Protein AF-A0A5C8F6H3-F1 (afdb_monomer_lite)

Foldseek 3Di:
DDDDDDDLVLADPQLNVLQVQLVCVVVVNDDDDNVVSLVSNLCRLVVCCVVVVDDPVVSQVSCVVRVVPPDVVNVVVVVPD

pLDDT: mean 86.12, std 18.31, range [40.12, 98.56]

Structure (mmCIF, N/CA/C/O backbone):
data_AF-A0A5C8F6H3-F1
#
_entry.id   AF-A0A5C8F6H3-F1
#
loop_
_atom_site.group_PDB
_atom_site.id
_atom_site.type_symbol
_atom_site.label_atom_id
_atom_site.label_alt_id
_atom_site.label_comp_id
_atom_site.label_asym_id
_atom_site.label_entity_id
_atom_site.label_seq_id
_atom_site.pdbx_PDB_ins_code
_atom_site.Cartn_x
_atom_site.Cartn_y
_atom_site.Cartn_z
_atom_site.occupancy
_atom_site.B_iso_or_equiv
_atom_site.auth_seq_id
_atom_site.auth_comp_id
_atom_site.auth_asym_id
_atom_site.auth_atom_id
_atom_site.pdbx_PDB_model_num
ATOM 1 N N . MET A 1 1 ? -20.336 -14.782 2.823 1.00 43.38 1 MET A N 1
ATOM 2 C CA . MET A 1 1 ? -19.053 -14.066 2.657 1.00 43.38 1 MET A CA 1
ATOM 3 C C . MET A 1 1 ? -19.340 -12.576 2.713 1.00 43.38 1 MET A C 1
ATOM 5 O O . MET A 1 1 ? -20.035 -12.080 1.835 1.00 43.38 1 MET A O 1
ATOM 9 N N . ASN A 1 2 ? -18.888 -11.884 3.760 1.00 48.59 2 ASN A N 1
ATOM 10 C CA . ASN A 1 2 ? -18.980 -10.425 3.815 1.00 48.59 2 ASN A CA 1
ATOM 11 C C . ASN A 1 2 ? -17.911 -9.853 2.884 1.00 48.59 2 ASN A C 1
ATOM 13 O O . ASN A 1 2 ? -16.728 -10.136 3.055 1.00 48.59 2 ASN A O 1
ATOM 17 N N . ARG A 1 3 ? -18.328 -9.093 1.870 1.00 59.28 3 ARG A N 1
ATOM 18 C CA . ARG A 1 3 ? -17.405 -8.403 0.968 1.00 59.28 3 ARG A CA 1
ATOM 19 C C . ARG A 1 3 ? -16.828 -7.212 1.724 1.00 59.28 3 ARG A C 1
ATOM 21 O O . ARG A 1 3 ? -17.536 -6.232 1.935 1.00 59.28 3 ARG A O 1
ATOM 28 N N . ILE A 1 4 ? -15.571 -7.308 2.151 1.00 68.62 4 ILE A N 1
ATOM 29 C CA . ILE A 1 4 ? -14.850 -6.140 2.658 1.00 68.62 4 ILE A CA 1
ATOM 30 C C . ILE A 1 4 ? -14.659 -5.191 1.473 1.00 68.62 4 ILE A C 1
ATOM 32 O O . ILE A 1 4 ? -14.124 -5.577 0.433 1.00 68.62 4 ILE A O 1
ATOM 36 N N . VAL A 1 5 ? -15.158 -3.967 1.617 1.00 68.94 5 VAL A N 1
ATOM 37 C CA . VAL A 1 5 ? -14.910 -2.870 0.683 1.00 68.94 5 VAL A CA 1
ATOM 38 C C . VAL A 1 5 ? -13.981 -1.909 1.407 1.00 68.94 5 VAL A C 1
ATOM 40 O O . VAL A 1 5 ? -14.403 -1.219 2.329 1.00 68.94 5 VAL A O 1
ATOM 43 N N . VAL A 1 6 ? -12.705 -1.924 1.029 1.00 77.69 6 VAL A N 1
ATOM 44 C CA . VAL A 1 6 ? -11.718 -0.952 1.506 1.00 77.69 6 VAL A CA 1
ATOM 45 C C . VAL A 1 6 ? -11.711 0.215 0.530 1.00 77.69 6 VAL A C 1
ATOM 47 O O . VAL A 1 6 ? -11.475 0.010 -0.662 1.00 77.69 6 VAL A O 1
ATOM 50 N N . ASP A 1 7 ? -11.961 1.420 1.035 1.00 85.50 7 ASP A N 1
ATOM 51 C CA . ASP A 1 7 ? -11.693 2.647 0.293 1.00 85.50 7 ASP A CA 1
ATOM 52 C C . ASP A 1 7 ? -10.227 3.041 0.506 1.00 85.50 7 ASP A C 1
ATOM 54 O O . ASP A 1 7 ? -9.799 3.305 1.632 1.00 85.50 7 ASP A O 1
ATOM 58 N N . GLU A 1 8 ? -9.442 3.051 -0.568 1.00 83.81 8 GLU A N 1
ATOM 59 C CA . GLU A 1 8 ? -7.996 3.279 -0.507 1.00 83.81 8 GLU A CA 1
ATOM 60 C C . GLU A 1 8 ? -7.649 4.655 0.068 1.00 83.81 8 GLU A C 1
ATOM 62 O O . GLU A 1 8 ? -6.638 4.776 0.754 1.00 83.81 8 GLU A O 1
ATOM 67 N N . ILE A 1 9 ? -8.517 5.662 -0.097 1.00 85.56 9 ILE A N 1
ATOM 68 C CA . ILE A 1 9 ? -8.280 7.011 0.448 1.00 85.56 9 ILE A CA 1
ATOM 69 C C . ILE A 1 9 ? -8.353 7.051 1.981 1.00 85.56 9 ILE A C 1
ATOM 71 O O . ILE A 1 9 ? -7.899 8.016 2.596 1.00 85.56 9 ILE A O 1
ATOM 75 N N . THR A 1 10 ? -8.944 6.023 2.598 1.00 90.56 10 THR A N 1
ATOM 76 C CA . THR A 1 10 ? -9.092 5.908 4.058 1.00 90.56 10 THR A CA 1
ATOM 77 C C . THR A 1 10 ? -7.956 5.129 4.715 1.00 90.56 10 THR A C 1
ATOM 79 O O . THR A 1 10 ? -7.888 5.070 5.941 1.00 90.56 10 THR A O 1
ATOM 82 N N . LEU A 1 11 ? -7.054 4.540 3.923 1.00 95.81 11 LEU A N 1
ATOM 83 C CA . LEU A 1 11 ? -5.901 3.810 4.441 1.00 95.81 11 LEU A CA 1
ATOM 84 C C . LEU A 1 11 ? -4.858 4.765 5.041 1.00 95.81 11 LEU A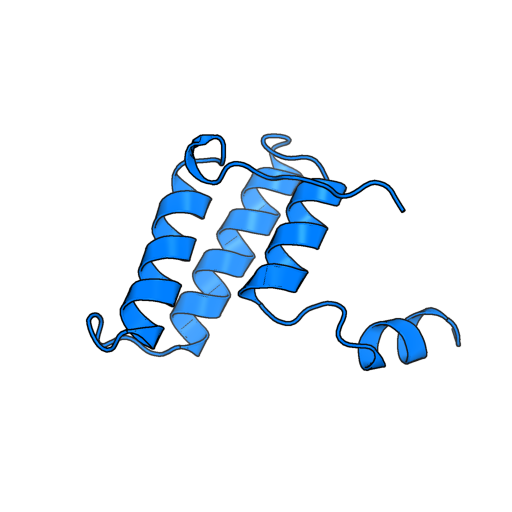 C 1
ATOM 86 O O . LEU A 1 11 ? -4.794 5.932 4.653 1.00 95.81 11 LEU A O 1
ATOM 90 N N . PRO A 1 12 ? -3.989 4.284 5.942 1.00 97.38 12 PRO A N 1
ATOM 91 C CA . PRO A 1 12 ? -2.797 5.014 6.352 1.00 97.38 12 PRO A CA 1
ATOM 92 C C . PRO A 1 12 ? -2.003 5.538 5.152 1.00 97.38 12 PRO A C 1
ATOM 94 O O . PRO A 1 12 ? -1.861 4.858 4.133 1.00 97.38 12 PRO A O 1
ATOM 97 N N . LEU A 1 13 ? -1.468 6.754 5.274 1.00 97.25 13 LEU A N 1
ATOM 98 C CA . LEU A 1 13 ? -0.790 7.438 4.169 1.00 97.25 13 LEU A CA 1
ATOM 99 C C . LEU A 1 13 ? 0.411 6.644 3.625 1.00 97.25 13 LEU A C 1
ATOM 101 O O . LEU A 1 13 ? 0.698 6.727 2.435 1.00 97.25 13 LEU A O 1
ATOM 105 N N . SER A 1 14 ? 1.105 5.888 4.480 1.00 97.44 14 SER A N 1
ATOM 106 C CA . SER A 1 14 ? 2.177 4.965 4.080 1.00 97.44 14 SER A CA 1
ATOM 107 C C . SER A 1 14 ? 1.667 3.915 3.092 1.00 97.44 14 SER A C 1
ATOM 109 O O . SER A 1 14 ? 2.184 3.805 1.988 1.00 97.44 14 SER A O 1
ATOM 111 N N . ILE A 1 15 ? 0.572 3.234 3.435 1.00 98.12 15 ILE A N 1
ATOM 112 C CA . ILE A 1 15 ? -0.053 2.227 2.573 1.00 98.12 15 ILE A CA 1
ATOM 113 C C . ILE A 1 15 ? -0.523 2.848 1.253 1.00 98.12 15 ILE A C 1
ATOM 115 O O . ILE A 1 15 ? -0.319 2.255 0.199 1.00 98.12 15 ILE A O 1
ATOM 119 N N . GLN A 1 16 ? -1.127 4.041 1.284 1.00 98.06 16 GLN A N 1
ATOM 120 C CA . GLN A 1 16 ? -1.561 4.720 0.055 1.00 98.06 16 GLN A CA 1
ATOM 121 C C . GLN A 1 16 ? -0.392 4.980 -0.903 1.00 98.06 16 GLN A C 1
ATOM 123 O O . GLN A 1 16 ? -0.505 4.717 -2.101 1.00 98.06 16 GLN A O 1
ATOM 128 N N . LYS A 1 17 ? 0.730 5.483 -0.372 1.00 97.81 17 LYS A N 1
ATOM 129 C CA . LYS A 1 17 ? 1.936 5.773 -1.156 1.00 97.81 17 LYS A CA 1
ATOM 130 C C . LYS A 1 17 ? 2.512 4.512 -1.785 1.00 97.81 17 LYS A C 1
ATOM 132 O O . LYS A 1 17 ? 2.776 4.517 -2.983 1.00 97.81 17 LYS A O 1
ATOM 137 N N . ASP A 1 18 ? 2.634 3.442 -1.011 1.00 98.44 18 ASP A N 1
ATOM 138 C CA . ASP A 1 18 ? 3.273 2.213 -1.484 1.00 98.44 18 ASP A CA 1
ATOM 139 C C . ASP A 1 18 ? 2.375 1.451 -2.473 1.00 98.44 18 ASP A C 1
ATOM 141 O O . ASP A 1 18 ? 2.867 0.889 -3.452 1.00 98.44 18 ASP A O 1
ATOM 145 N N . ILE A 1 19 ? 1.043 1.502 -2.297 1.00 97.69 19 ILE A N 1
ATOM 146 C CA . ILE A 1 19 ? 0.087 1.004 -3.302 1.00 97.69 19 ILE A CA 1
ATOM 147 C C . ILE A 1 19 ? 0.279 1.741 -4.627 1.00 97.69 19 ILE A C 1
ATOM 149 O O . ILE A 1 19 ? 0.302 1.104 -5.681 1.00 97.69 19 ILE A O 1
ATOM 153 N N . GLU A 1 20 ? 0.383 3.072 -4.604 1.00 97.62 20 GLU A N 1
ATOM 154 C CA . GLU A 1 20 ? 0.540 3.826 -5.845 1.00 97.62 20 GLU A CA 1
ATOM 155 C C . GLU A 1 20 ? 1.935 3.653 -6.460 1.00 97.62 20 GLU A C 1
ATOM 157 O O . GLU A 1 20 ? 2.056 3.606 -7.680 1.00 97.62 20 GLU A O 1
ATOM 162 N N . ALA A 1 21 ? 2.986 3.463 -5.660 1.00 98.19 21 ALA A N 1
ATOM 163 C CA . ALA A 1 21 ? 4.308 3.118 -6.182 1.00 98.19 21 ALA A CA 1
ATOM 164 C C . ALA A 1 21 ? 4.277 1.779 -6.943 1.00 98.19 21 ALA A C 1
ATOM 166 O O . ALA A 1 21 ? 4.698 1.718 -8.101 1.00 98.19 21 ALA A O 1
ATOM 167 N N . LEU A 1 22 ? 3.683 0.738 -6.346 1.00 97.38 22 LEU A N 1
ATOM 168 C CA . LEU A 1 22 ? 3.538 -0.575 -6.982 1.00 97.38 22 LEU A CA 1
ATOM 169 C C . LEU A 1 22 ? 2.679 -0.508 -8.257 1.00 97.38 22 LEU A C 1
ATOM 171 O O . LEU A 1 22 ? 3.055 -1.048 -9.296 1.00 97.38 22 LEU A O 1
ATOM 175 N N . LYS A 1 23 ? 1.551 0.213 -8.222 1.00 96.50 23 LYS A N 1
ATOM 176 C CA . LYS A 1 23 ? 0.705 0.405 -9.410 1.00 96.50 23 LYS A CA 1
ATOM 177 C C . LYS A 1 23 ? 1.420 1.206 -10.503 1.00 96.50 23 LYS A C 1
ATOM 179 O O . LYS A 1 23 ? 1.280 0.868 -11.675 1.00 96.50 23 LYS A O 1
ATOM 184 N N . SER A 1 24 ? 2.177 2.245 -10.147 1.00 97.94 24 SER A N 1
ATOM 185 C CA . SER A 1 24 ? 2.961 3.046 -11.102 1.00 97.94 24 SER A CA 1
ATOM 186 C C . SER A 1 24 ? 4.028 2.197 -11.791 1.00 97.94 24 SER A C 1
ATOM 188 O O . SER A 1 24 ? 4.206 2.309 -13.003 1.00 97.94 24 SER A O 1
ATOM 190 N N . TYR A 1 25 ? 4.673 1.285 -11.057 1.00 97.19 25 TYR A N 1
ATOM 191 C CA . TYR A 1 25 ? 5.574 0.288 -11.637 1.00 97.19 25 TYR A CA 1
ATOM 192 C C . TYR A 1 25 ? 4.855 -0.611 -12.652 1.00 97.19 25 TYR A C 1
ATOM 194 O O . TYR A 1 25 ? 5.291 -0.710 -13.797 1.00 97.19 25 TYR A O 1
ATOM 202 N N . HIS A 1 26 ? 3.695 -1.182 -12.300 1.00 95.25 26 HIS A N 1
ATOM 203 C CA . HIS A 1 26 ? 2.913 -2.017 -13.230 1.00 95.25 26 HIS A CA 1
ATOM 204 C C . HIS A 1 26 ? 2.380 -1.255 -14.453 1.00 95.25 26 HIS A C 1
ATOM 206 O O . HIS A 1 26 ? 2.124 -1.869 -15.490 1.00 95.25 26 HIS A O 1
ATOM 212 N N . ARG A 1 27 ? 2.231 0.073 -14.366 1.00 98.00 27 ARG A N 1
ATOM 213 C CA . ARG A 1 27 ? 1.910 0.945 -15.511 1.00 98.00 27 ARG A CA 1
ATOM 214 C C . ARG A 1 27 ? 3.133 1.332 -16.354 1.00 98.00 27 ARG A C 1
ATOM 216 O O . ARG A 1 27 ? 2.957 1.902 -17.428 1.00 98.00 27 ARG A O 1
ATOM 223 N N . GLY A 1 28 ? 4.352 1.027 -15.906 1.00 97.06 28 GLY A N 1
ATOM 224 C CA . GLY A 1 28 ? 5.600 1.440 -16.559 1.00 97.06 28 GLY A CA 1
ATOM 225 C C . GLY A 1 28 ? 5.966 2.911 -16.330 1.00 97.06 28 GLY A C 1
ATOM 226 O O . GLY A 1 28 ? 6.739 3.481 -17.095 1.00 97.06 28 GLY A O 1
ATOM 227 N N . GLU A 1 29 ? 5.394 3.540 -15.302 1.00 98.06 29 GLU A N 1
ATOM 228 C CA . GLU A 1 29 ? 5.614 4.949 -14.941 1.00 98.06 29 GLU A CA 1
ATOM 229 C C . GLU A 1 29 ? 6.732 5.126 -13.902 1.00 98.06 29 GLU A C 1
ATOM 231 O O . GLU A 1 29 ? 7.216 6.240 -13.697 1.00 98.06 29 GLU A O 1
ATOM 236 N N . LEU A 1 30 ? 7.143 4.037 -13.247 1.00 96.19 30 LEU A N 1
ATOM 237 C CA . LEU A 1 30 ? 8.188 4.013 -12.229 1.00 96.19 30 LEU A CA 1
ATOM 238 C C . LEU A 1 30 ? 9.242 2.958 -12.579 1.00 96.19 30 LEU A C 1
ATOM 240 O O . LEU A 1 30 ? 8.907 1.795 -12.788 1.00 96.19 30 LEU A O 1
ATOM 244 N N . ASP A 1 31 ? 10.511 3.368 -12.596 1.00 96.50 31 ASP A N 1
ATOM 245 C CA . ASP A 1 31 ? 11.662 2.476 -12.759 1.00 96.50 31 ASP A CA 1
ATOM 246 C C . ASP A 1 31 ? 12.255 2.145 -11.381 1.00 96.50 31 ASP A C 1
ATOM 248 O O . ASP A 1 31 ? 13.068 2.892 -10.832 1.00 96.50 31 ASP A O 1
ATOM 252 N N . ALA A 1 32 ? 11.765 1.059 -10.784 1.00 94.56 32 ALA A N 1
ATOM 253 C CA . ALA A 1 32 ? 12.229 0.522 -9.511 1.00 94.56 32 ALA A CA 1
ATOM 254 C C . ALA A 1 32 ? 12.099 -1.014 -9.509 1.00 94.56 32 ALA A C 1
ATOM 256 O O . ALA A 1 32 ? 11.228 -1.546 -10.199 1.00 94.56 32 ALA A O 1
ATOM 257 N N . PRO A 1 33 ? 12.933 -1.749 -8.750 1.00 96.50 33 PRO A N 1
ATOM 258 C CA . PRO A 1 33 ? 12.781 -3.195 -8.607 1.00 96.50 33 PRO A CA 1
ATOM 259 C C . PRO A 1 33 ? 11.438 -3.564 -7.959 1.00 96.50 33 PRO A C 1
ATOM 261 O O . PRO A 1 33 ? 11.078 -3.023 -6.912 1.00 96.50 33 PRO A O 1
ATOM 264 N N . GLU A 1 34 ? 10.697 -4.493 -8.567 1.00 94.69 34 GLU A N 1
ATOM 265 C CA . GLU A 1 34 ? 9.377 -4.914 -8.071 1.00 94.69 34 GLU A CA 1
ATOM 266 C C . GLU A 1 34 ? 9.445 -5.520 -6.663 1.00 94.69 34 GLU A C 1
ATOM 268 O O . GLU A 1 34 ? 8.564 -5.279 -5.842 1.00 94.69 34 GLU A O 1
ATOM 273 N N . ASP A 1 35 ? 10.506 -6.270 -6.360 1.00 95.62 35 ASP A N 1
ATOM 274 C CA . ASP A 1 35 ? 10.735 -6.893 -5.055 1.00 95.62 35 ASP A CA 1
ATOM 275 C C . ASP A 1 35 ? 10.919 -5.857 -3.936 1.00 95.62 35 ASP A C 1
ATOM 277 O O . ASP A 1 35 ? 10.433 -6.061 -2.820 1.00 95.62 35 ASP A O 1
ATOM 281 N N . CYS A 1 36 ? 11.544 -4.714 -4.238 1.00 97.25 36 CYS A N 1
ATOM 282 C CA . CYS A 1 36 ? 11.612 -3.581 -3.319 1.00 97.25 36 CYS A CA 1
ATOM 283 C C . CYS A 1 36 ? 10.221 -2.997 -3.047 1.00 97.25 36 CYS A C 1
ATOM 285 O O . CYS A 1 36 ? 9.843 -2.860 -1.886 1.00 97.25 36 CYS A O 1
ATOM 287 N N . LEU A 1 37 ? 9.443 -2.710 -4.094 1.00 98.06 37 LEU A N 1
ATOM 288 C CA . LEU A 1 37 ? 8.102 -2.122 -3.958 1.00 98.06 37 LEU A CA 1
ATOM 289 C C . LEU A 1 37 ? 7.132 -3.062 -3.229 1.00 98.06 37 LEU A C 1
ATOM 291 O O . LEU A 1 37 ? 6.338 -2.633 -2.389 1.00 98.06 37 LEU A O 1
ATOM 295 N N . TRP A 1 38 ? 7.225 -4.363 -3.510 1.00 97.25 38 TRP A N 1
ATOM 296 C CA . TRP A 1 38 ? 6.496 -5.403 -2.790 1.00 97.25 38 TRP A CA 1
ATOM 297 C C . TRP A 1 38 ? 6.858 -5.391 -1.300 1.00 97.25 38 TRP A C 1
ATOM 299 O O . TRP A 1 38 ? 5.972 -5.432 -0.443 1.00 97.25 38 TRP A O 1
ATOM 309 N N . GLY A 1 39 ? 8.155 -5.293 -0.984 1.00 97.38 39 GLY A N 1
ATOM 310 C CA . GLY A 1 39 ? 8.665 -5.245 0.387 1.00 97.38 39 GLY A CA 1
ATOM 311 C C . GLY A 1 39 ? 8.227 -3.997 1.153 1.00 97.38 39 GLY A C 1
ATOM 312 O O . GLY A 1 39 ? 7.839 -4.109 2.318 1.00 97.38 39 GLY A O 1
ATOM 313 N N . GLU A 1 40 ? 8.236 -2.833 0.503 1.00 98.50 40 GLU A N 1
ATOM 314 C CA . GLU A 1 40 ? 7.741 -1.567 1.060 1.00 98.50 40 GLU A CA 1
ATOM 315 C C . GLU A 1 40 ? 6.256 -1.674 1.419 1.00 98.50 40 GLU A C 1
ATOM 317 O O . GLU A 1 40 ? 5.887 -1.494 2.583 1.00 98.50 40 GLU A O 1
ATOM 322 N N . LEU A 1 41 ? 5.416 -2.105 0.469 1.00 98.38 41 LEU A N 1
ATOM 323 C CA . LEU A 1 41 ? 3.984 -2.275 0.709 1.00 98.38 41 LEU A CA 1
ATOM 324 C C . LEU A 1 41 ? 3.700 -3.331 1.791 1.00 98.38 41 LEU A C 1
ATOM 326 O O . LEU A 1 41 ? 2.860 -3.109 2.669 1.00 98.38 41 LEU A O 1
ATOM 330 N N . TYR A 1 42 ? 4.416 -4.462 1.782 1.00 98.31 42 TYR A N 1
ATOM 331 C CA . TYR A 1 42 ? 4.319 -5.470 2.841 1.00 98.31 42 TYR A CA 1
ATOM 332 C C . TYR A 1 42 ? 4.675 -4.877 4.211 1.00 98.31 42 TYR A C 1
ATOM 334 O O . TYR A 1 42 ? 3.957 -5.094 5.192 1.00 98.31 42 TYR A O 1
ATOM 342 N N . GLY A 1 43 ? 5.760 -4.107 4.285 1.00 98.31 43 GLY A N 1
ATOM 343 C CA . GLY A 1 43 ? 6.200 -3.418 5.494 1.00 98.31 43 GLY A CA 1
ATOM 344 C C . GLY A 1 43 ? 5.150 -2.442 6.018 1.00 98.31 43 GLY A C 1
ATOM 345 O O . GLY A 1 43 ? 4.785 -2.523 7.191 1.00 98.31 43 GLY A O 1
ATOM 346 N N . SER A 1 44 ? 4.605 -1.584 5.155 1.00 98.56 44 SER A N 1
ATOM 347 C CA . SER A 1 44 ? 3.578 -0.603 5.526 1.00 98.56 44 SER A CA 1
ATOM 348 C C . SER A 1 44 ? 2.284 -1.250 6.009 1.00 98.56 44 SER A C 1
ATOM 350 O O . SER A 1 44 ? 1.751 -0.842 7.041 1.00 98.56 44 SER A O 1
ATOM 352 N N . ILE A 1 45 ? 1.803 -2.306 5.339 1.00 98.38 45 ILE A N 1
ATOM 353 C CA . ILE A 1 45 ? 0.607 -3.043 5.781 1.00 98.38 45 ILE A CA 1
ATOM 354 C C . ILE A 1 45 ? 0.822 -3.633 7.178 1.00 98.38 45 ILE A C 1
ATOM 356 O O . ILE A 1 45 ? -0.010 -3.450 8.069 1.00 98.38 45 ILE A O 1
ATOM 360 N N . ASN A 1 46 ? 1.938 -4.338 7.388 1.00 97.94 46 ASN A N 1
ATOM 361 C CA . ASN A 1 46 ? 2.203 -4.978 8.674 1.00 97.94 46 ASN A CA 1
ATOM 362 C C . ASN A 1 46 ? 2.486 -3.952 9.774 1.00 97.94 46 ASN A C 1
ATOM 364 O O . ASN A 1 46 ? 2.022 -4.142 10.896 1.00 97.94 46 ASN A O 1
ATOM 368 N N . GLY A 1 47 ? 3.197 -2.866 9.472 1.00 98.44 47 GLY A N 1
ATOM 369 C CA . GLY A 1 47 ? 3.456 -1.776 10.410 1.00 98.44 47 GLY A CA 1
ATOM 370 C C . GLY A 1 47 ? 2.160 -1.148 10.914 1.00 98.44 47 GLY A C 1
ATOM 371 O O . GLY A 1 47 ? 1.935 -1.094 12.122 1.00 98.44 47 GLY A O 1
ATOM 372 N N . SER A 1 48 ? 1.260 -0.782 10.000 1.00 98.19 48 SER A N 1
ATOM 373 C CA . SER A 1 48 ? -0.041 -0.210 10.357 1.00 98.19 48 SER A CA 1
ATOM 374 C C . SER A 1 48 ? -0.969 -1.202 11.062 1.00 98.19 48 SER A C 1
ATOM 376 O O . SER A 1 48 ? -1.738 -0.799 11.932 1.00 98.19 48 SER A O 1
ATOM 378 N N . GLN A 1 49 ? -0.881 -2.504 10.764 1.00 98.00 49 GLN A N 1
ATOM 379 C CA . GLN A 1 49 ? -1.597 -3.527 11.532 1.00 98.00 49 GLN A CA 1
ATOM 380 C C . GLN A 1 49 ? -1.074 -3.626 12.973 1.00 98.00 49 GLN A C 1
ATOM 382 O O . GLN A 1 49 ? -1.865 -3.606 13.914 1.00 98.00 49 GLN A O 1
ATOM 387 N N . HIS A 1 50 ? 0.246 -3.726 13.169 1.00 97.94 50 HIS A N 1
ATOM 388 C CA . HIS A 1 50 ? 0.843 -3.803 14.509 1.00 97.94 50 HIS A CA 1
ATOM 389 C C . HIS A 1 50 ? 0.620 -2.511 15.308 1.00 97.94 50 HIS A C 1
ATOM 391 O O . HIS A 1 50 ? 0.464 -2.565 16.526 1.00 97.94 50 HIS A O 1
ATOM 397 N N . GLY A 1 51 ? 0.566 -1.366 14.623 1.00 97.50 51 GLY A N 1
ATOM 398 C CA . GLY A 1 51 ? 0.222 -0.065 15.197 1.00 97.50 51 GLY A CA 1
ATOM 399 C C . GLY A 1 51 ? -1.272 0.138 15.475 1.00 97.50 51 GLY A C 1
ATOM 400 O O . GLY A 1 51 ? -1.634 1.129 16.103 1.00 97.50 51 GLY A O 1
ATOM 401 N N . GLY A 1 52 ? -2.142 -0.780 15.037 1.00 96.56 52 GLY A N 1
ATOM 402 C CA . GLY A 1 52 ? -3.592 -0.689 15.231 1.00 96.56 52 GLY A CA 1
ATOM 403 C C . GLY A 1 52 ? -4.301 0.339 14.341 1.00 96.56 52 GLY A C 1
ATOM 404 O O . GLY A 1 52 ? -5.454 0.671 14.605 1.00 96.56 52 GLY A O 1
ATOM 405 N N . GLU A 1 53 ? -3.646 0.842 13.291 1.00 97.19 53 GLU A N 1
ATOM 406 C CA . GLU A 1 53 ? -4.235 1.788 12.332 1.00 97.19 53 GLU A CA 1
ATOM 407 C C . GLU A 1 53 ? -5.214 1.103 11.367 1.00 97.19 53 GLU A C 1
ATOM 409 O O . GLU A 1 53 ? -6.141 1.732 10.858 1.00 97.19 53 GLU A O 1
ATOM 414 N N . ILE A 1 54 ? -5.021 -0.197 11.122 1.00 95.75 54 ILE A N 1
ATOM 415 C CA . ILE A 1 54 ? -5.932 -1.046 10.350 1.00 95.75 54 ILE A CA 1
ATOM 416 C C . ILE A 1 54 ? -6.167 -2.373 11.074 1.00 95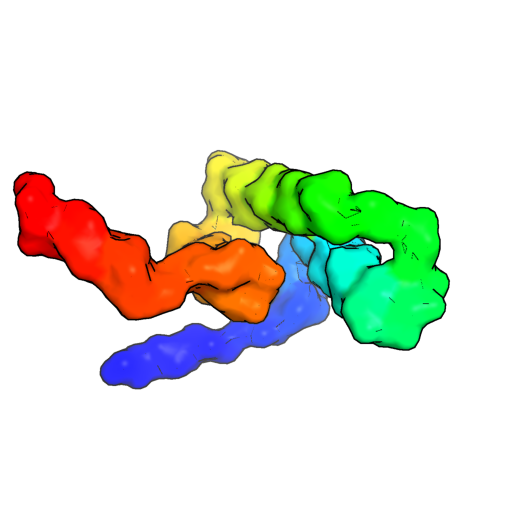.75 54 ILE A C 1
ATOM 418 O O . ILE A 1 54 ? -5.309 -2.860 11.811 1.00 95.75 54 ILE A O 1
ATOM 422 N N . SER A 1 55 ? -7.333 -2.983 10.850 1.00 94.75 55 SER A N 1
ATOM 423 C CA . SER A 1 55 ? -7.631 -4.307 11.400 1.00 94.75 55 SER A CA 1
ATOM 424 C C . SER A 1 55 ? -6.853 -5.410 10.676 1.00 94.75 55 SER A C 1
ATOM 426 O O . SER A 1 55 ? -6.365 -5.224 9.555 1.00 94.75 55 SER A O 1
ATOM 428 N N . LYS A 1 56 ? -6.780 -6.595 11.294 1.00 93.38 56 LYS A N 1
ATOM 429 C CA . LYS A 1 56 ? -6.188 -7.783 10.667 1.00 93.38 56 LYS A CA 1
ATOM 430 C C . LYS A 1 56 ? -6.902 -8.139 9.362 1.00 93.38 56 LYS A C 1
ATOM 432 O O . LYS A 1 56 ? -6.244 -8.468 8.386 1.00 93.38 56 LYS A O 1
ATOM 437 N N . GLU A 1 57 ? -8.226 -8.037 9.327 1.00 92.06 57 GLU A N 1
ATOM 438 C CA . GLU A 1 57 ? -9.028 -8.350 8.142 1.00 92.06 57 GLU A CA 1
ATOM 439 C C . GLU A 1 57 ? -8.714 -7.397 6.982 1.00 92.06 57 GLU A C 1
ATOM 441 O O . GLU A 1 57 ? -8.590 -7.837 5.840 1.00 92.06 57 GLU A O 1
ATOM 446 N N . THR A 1 58 ? -8.531 -6.103 7.271 1.00 92.81 58 THR A N 1
ATOM 447 C CA . THR A 1 58 ? -8.081 -5.123 6.274 1.00 92.81 58 THR A CA 1
ATOM 448 C C . THR A 1 58 ? -6.661 -5.433 5.803 1.00 92.81 58 THR A C 1
ATOM 450 O O . THR A 1 58 ? -6.408 -5.418 4.601 1.00 92.81 58 THR A O 1
ATOM 453 N N . ALA A 1 59 ? -5.743 -5.763 6.715 1.00 95.44 59 ALA A N 1
ATOM 454 C CA . ALA A 1 59 ? -4.374 -6.131 6.358 1.00 95.44 59 ALA A CA 1
ATOM 455 C C . ALA A 1 59 ? -4.325 -7.386 5.468 1.00 95.44 59 ALA A C 1
ATOM 457 O O . ALA A 1 59 ? -3.667 -7.377 4.429 1.00 95.44 59 ALA A O 1
ATOM 458 N N . ASP A 1 60 ? -5.067 -8.437 5.824 1.00 92.44 60 ASP A N 1
ATOM 459 C CA . ASP A 1 60 ? -5.160 -9.676 5.048 1.00 92.44 60 ASP A CA 1
ATOM 460 C C . ASP A 1 60 ? -5.751 -9.419 3.654 1.00 92.44 60 ASP A C 1
ATOM 462 O O . ASP A 1 60 ? -5.208 -9.898 2.658 1.00 92.44 60 ASP A O 1
ATOM 466 N N . PHE A 1 61 ? -6.806 -8.600 3.558 1.00 91.81 61 PHE A N 1
ATOM 467 C CA . PHE A 1 61 ? -7.371 -8.185 2.273 1.00 91.81 61 PHE A CA 1
ATOM 468 C C . PHE A 1 61 ? -6.343 -7.463 1.392 1.00 91.81 61 PHE A C 1
ATOM 470 O O . PHE A 1 61 ? -6.254 -7.751 0.199 1.00 91.81 61 PHE A O 1
ATOM 477 N N . LEU A 1 62 ? -5.560 -6.537 1.956 1.00 94.19 62 LEU A N 1
ATOM 478 C CA . LEU A 1 62 ? -4.547 -5.789 1.206 1.00 94.19 62 LEU A CA 1
ATOM 479 C C . LEU A 1 62 ? -3.407 -6.692 0.727 1.00 94.19 62 LEU A C 1
ATOM 481 O O . LEU A 1 62 ? -3.025 -6.609 -0.442 1.00 94.19 62 LEU A O 1
ATOM 485 N N . 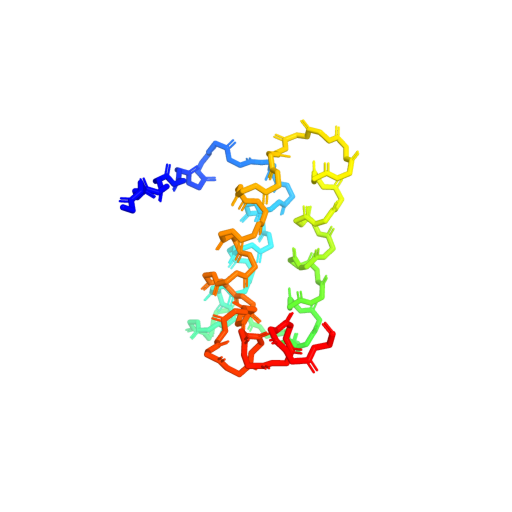ARG A 1 63 ? -2.906 -7.588 1.590 1.00 95.38 63 ARG A N 1
ATOM 486 C CA . ARG A 1 63 ? -1.880 -8.571 1.210 1.00 95.38 63 ARG A CA 1
ATOM 487 C C . ARG A 1 63 ? -2.385 -9.495 0.099 1.00 95.38 63 ARG A C 1
ATOM 489 O O . ARG A 1 63 ? -1.646 -9.754 -0.846 1.00 95.38 63 ARG A O 1
ATOM 496 N N . ALA A 1 64 ? -3.644 -9.924 0.154 1.00 91.75 64 ALA A N 1
ATOM 497 C CA . ALA A 1 64 ? -4.219 -10.744 -0.906 1.00 91.75 64 ALA A CA 1
ATOM 498 C C . ALA A 1 64 ? -4.417 -9.981 -2.219 1.00 91.75 64 ALA A C 1
ATOM 500 O O . ALA A 1 64 ? -4.050 -10.465 -3.287 1.00 91.75 64 ALA A O 1
ATOM 501 N N . LYS A 1 65 ? -4.956 -8.760 -2.147 1.00 91.69 65 LYS A N 1
ATOM 502 C CA . LYS A 1 65 ? -5.240 -7.937 -3.327 1.00 91.69 65 LYS A CA 1
ATOM 503 C C . LYS A 1 65 ? -3.975 -7.521 -4.082 1.00 91.69 65 LYS A C 1
ATO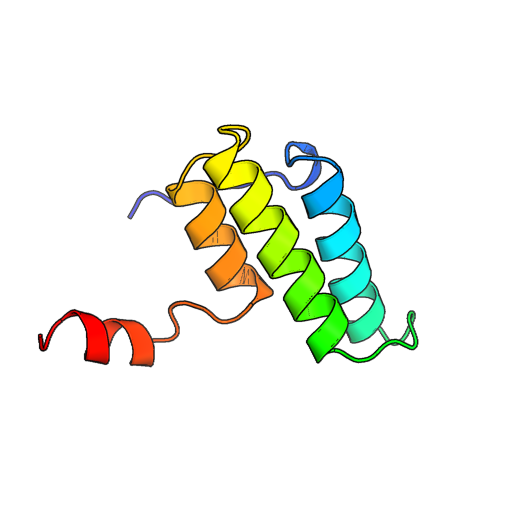M 505 O O . LYS A 1 65 ? -4.015 -7.466 -5.307 1.00 91.69 65 LYS A O 1
ATOM 510 N N . TYR A 1 66 ? -2.900 -7.184 -3.367 1.00 93.75 66 TYR A N 1
ATOM 511 C CA . TYR A 1 66 ? -1.727 -6.532 -3.962 1.00 93.75 66 TYR A CA 1
ATOM 512 C C . TYR A 1 66 ? -0.452 -7.363 -3.962 1.00 93.75 66 TYR A C 1
ATOM 514 O O . TYR A 1 66 ? 0.391 -7.154 -4.824 1.00 93.75 66 TYR A O 1
ATOM 522 N N . LEU A 1 67 ? -0.294 -8.274 -3.003 1.00 94.38 67 LEU A N 1
ATOM 523 C CA . LEU A 1 67 ? 0.970 -8.977 -2.775 1.00 94.38 67 LEU A CA 1
ATOM 524 C C . LEU A 1 67 ? 0.884 -10.477 -3.084 1.00 94.38 67 LEU A C 1
ATOM 526 O O . LEU A 1 67 ? 1.892 -11.169 -2.970 1.00 94.38 67 LEU A O 1
ATOM 530 N N . GLY A 1 68 ? -0.295 -10.975 -3.475 1.00 88.38 68 GLY A N 1
ATOM 531 C CA . GLY A 1 68 ? -0.506 -12.370 -3.866 1.00 88.38 68 GLY A CA 1
ATOM 532 C C . GLY A 1 68 ? -0.623 -13.360 -2.703 1.00 88.38 68 GLY A C 1
ATOM 533 O O . GLY A 1 68 ? -0.594 -14.563 -2.942 1.00 88.38 68 GLY A O 1
ATOM 534 N N . PHE A 1 69 ? -0.772 -12.889 -1.458 1.00 79.69 69 PHE A N 1
ATOM 535 C CA . PHE A 1 69 ? -1.054 -13.777 -0.321 1.00 79.69 69 PHE A CA 1
ATOM 536 C C . PHE A 1 69 ? -2.453 -14.393 -0.439 1.00 79.69 69 PHE A C 1
ATOM 538 O O . PHE A 1 69 ? -3.399 -13.740 -0.874 1.00 79.69 69 PHE A O 1
ATOM 545 N N . GLY A 1 70 ? -2.624 -15.644 -0.024 1.00 65.44 70 GLY A N 1
ATOM 546 C CA . GLY A 1 70 ? -3.924 -16.309 -0.114 1.00 65.44 70 GLY A CA 1
ATOM 547 C C . GLY A 1 70 ? -4.362 -16.694 -1.534 1.00 65.44 70 GLY A C 1
ATOM 548 O O . GLY A 1 70 ? -5.566 -16.832 -1.764 1.00 65.44 70 GLY A O 1
ATOM 549 N N . SER A 1 71 ? -3.426 -16.921 -2.472 1.00 55.22 71 SER A N 1
ATOM 550 C CA . SER A 1 71 ? -3.694 -17.855 -3.579 1.00 55.22 71 SER A CA 1
ATOM 551 C C . SER A 1 71 ? -4.085 -19.221 -2.989 1.00 55.22 71 SER A C 1
ATOM 553 O O . SER A 1 71 ? -3.725 -19.530 -1.849 1.00 55.22 71 SER A O 1
ATOM 555 N N . GLU A 1 72 ? -4.853 -20.041 -3.722 1.00 53.16 72 GLU A N 1
ATOM 556 C CA . GLU A 1 72 ? -5.388 -21.318 -3.204 1.00 53.16 72 GLU A CA 1
ATOM 557 C C . GLU A 1 72 ? -4.322 -22.196 -2.515 1.00 53.16 72 GLU A C 1
ATOM 559 O O . GLU A 1 72 ? -4.628 -22.914 -1.564 1.00 53.16 72 GLU A O 1
ATOM 564 N N . GLU A 1 73 ? -3.057 -22.073 -2.920 1.00 51.19 73 GLU A N 1
ATOM 565 C CA . GLU A 1 73 ? -1.899 -22.782 -2.372 1.00 51.19 73 GLU A CA 1
ATOM 566 C C . GLU A 1 73 ? -1.673 -22.531 -0.869 1.00 51.19 73 GLU A C 1
ATOM 568 O O . GLU A 1 73 ? -1.413 -23.481 -0.131 1.00 51.19 73 GLU A O 1
ATOM 573 N N . GLU A 1 74 ? -1.849 -21.307 -0.359 1.00 49.16 74 GLU A N 1
ATOM 574 C CA . GLU A 1 74 ? -1.656 -21.006 1.073 1.00 49.16 74 GLU A CA 1
ATOM 575 C C . GLU A 1 74 ? -2.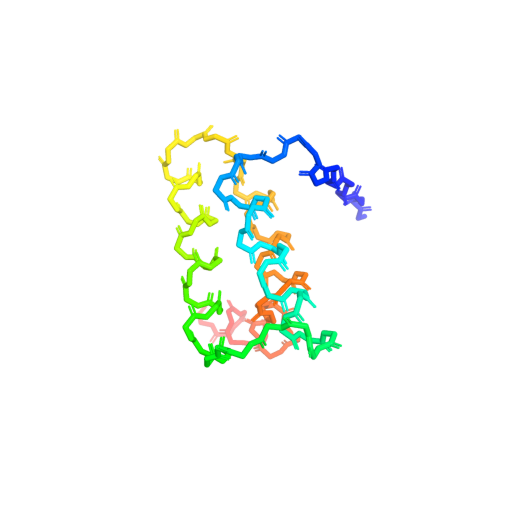785 -21.595 1.946 1.00 49.16 74 GLU A C 1
ATOM 577 O O . GLU A 1 74 ? -2.564 -21.986 3.097 1.00 49.16 74 GLU A O 1
ATOM 582 N N . TYR A 1 75 ? -3.989 -21.755 1.379 1.00 47.09 75 TYR A N 1
ATOM 583 C CA . TYR A 1 75 ? -5.097 -22.463 2.030 1.00 47.09 75 TYR A CA 1
ATOM 584 C C . TYR A 1 75 ? -4.819 -23.970 2.134 1.00 47.09 75 TYR A C 1
ATOM 586 O O . TYR A 1 75 ? -5.179 -24.594 3.135 1.00 47.09 75 TYR A O 1
ATOM 594 N N . PHE A 1 76 ? -4.147 -24.563 1.140 1.00 45.66 76 PHE A N 1
ATOM 595 C CA . PHE A 1 76 ? -3.750 -25.973 1.179 1.00 45.66 76 PHE A CA 1
ATOM 596 C C . PHE A 1 76 ? -2.698 -26.261 2.257 1.00 45.66 76 PHE A C 1
ATOM 598 O O . PHE A 1 76 ? -2.800 -27.287 2.930 1.00 45.66 76 PHE A O 1
ATOM 605 N N . PHE A 1 77 ? -1.719 -25.377 2.472 1.00 45.97 77 PHE A N 1
ATOM 606 C CA . PHE A 1 77 ? -0.677 -25.611 3.482 1.00 45.97 77 PHE A CA 1
ATOM 607 C C . PHE A 1 77 ? -1.149 -25.353 4.920 1.00 45.97 77 PHE A C 1
ATOM 609 O O . PHE A 1 77 ? -0.775 -26.102 5.819 1.00 45.97 77 PHE A O 1
ATOM 616 N N . ASN A 1 78 ? -2.023 -24.367 5.145 1.00 49.19 78 ASN A N 1
ATOM 617 C CA . ASN A 1 78 ? -2.497 -24.025 6.494 1.00 49.19 78 ASN A CA 1
ATOM 618 C C . ASN A 1 78 ? -3.614 -24.938 7.039 1.00 49.19 78 ASN A C 1
ATOM 620 O O . ASN A 1 78 ? -3.902 -24.885 8.230 1.00 49.19 78 ASN A O 1
ATOM 624 N N . ASN A 1 79 ? -4.241 -25.777 6.204 1.00 50.09 79 ASN A N 1
ATOM 625 C CA . ASN A 1 79 ? -5.293 -26.719 6.629 1.00 50.09 79 ASN A CA 1
ATOM 626 C C . ASN A 1 79 ? -4.822 -28.182 6.738 1.00 50.09 79 ASN A C 1
ATOM 628 O O . ASN A 1 79 ? -5.643 -29.069 6.960 1.00 50.09 79 ASN A O 1
ATOM 632 N N . ASN A 1 80 ? -3.522 -28.448 6.570 1.00 46.72 80 ASN A N 1
ATOM 633 C CA . ASN A 1 80 ? -2.932 -29.791 6.670 1.00 46.72 80 ASN A CA 1
ATOM 634 C C . ASN A 1 80 ? -1.827 -29.888 7.744 1.00 46.72 80 ASN A C 1
ATOM 636 O O . ASN A 1 80 ? -0.989 -30.78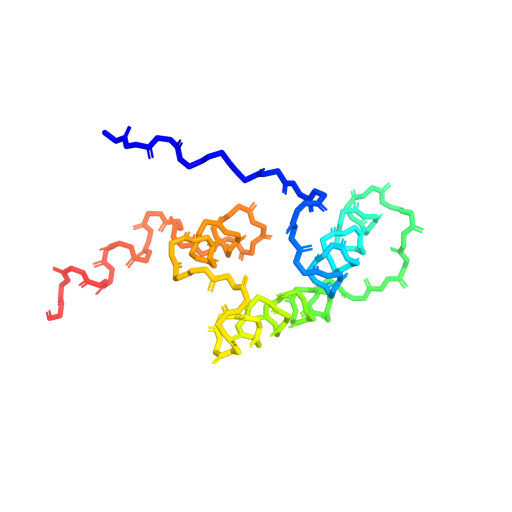9 7.671 1.00 46.72 80 ASN A O 1
ATOM 640 N N . ALA A 1 81 ? -1.818 -28.978 8.724 1.00 40.12 81 ALA A N 1
ATOM 641 C CA . ALA A 1 81 ? -0.900 -28.981 9.866 1.00 40.12 81 ALA A CA 1
ATOM 642 C C . ALA A 1 81 ? -1.653 -29.169 11.190 1.00 40.12 81 ALA A C 1
ATOM 644 O O . ALA A 1 81 ? -2.746 -28.574 11.335 1.00 40.12 81 ALA A O 1
#

Organism: NCBI:txid29522

Radius of gyration: 13.59 Å; chains: 1; bounding box: 32×37×32 Å

Sequence (81 aa):
MNRIVVDEITLPLSIQKDIEALKSYHRGELDAPEDCLWGELYGSINGSQHGGEISKETADFLRAKYLGFGSEEEYFFNNNA

Secondary structure (DSSP, 8-state):
-------GGGS-HHHHHHHHHHHHHHTT---S-HHHHHHHHHHHHHHHHHTTSS-HHHHHHHHHHHH-TT-HHHHHHHT--